Protein AF-A0A2D6T193-F1 (afdb_monomer)

Mean predicted aligned error: 8.71 Å

Solvent-accessible surface area (backbone atoms only — not comparable to full-atom values): 7690 Å² total; per-residue (Å²): 136,58,76,63,57,61,51,51,53,52,52,52,54,58,57,63,66,48,76,63,99,67,92,72,67,78,58,50,62,70,43,56,50,97,87,68,45,78,48,48,51,24,43,33,37,38,40,80,70,36,36,34,37,38,74,58,63,48,86,79,48,39,68,59,44,68,71,35,61,44,61,45,63,43,40,72,48,80,25,43,68,69,57,41,52,58,34,42,49,47,38,38,48,49,25,55,67,30,93,93,49,50,27,41,50,29,24,31,78,43,84,63,37,92,42,72,66,51,40,56,55,50,48,54,56,50,57,73,50,28,44,72,52,72,85,124

Foldseek 3Di:
DDPVVVVVVVVVLLVVQQPDPDDDGHAAAPDADPVRHRDAQFAWEAELFWIATAGPDDPPCVVVQVVQVLSCVSHVDIGGLVRNLVSLVSVLVCQCVPPVHHHFHEYAYHYPYPDPVSVVVRVVSNVVRHPYPDPD

Nearest PDB structures (foldseek):
  6cjf-assembly2_B  TM=5.908E-01  e=4.570E+00  Homo sapiens
  8dhf-assembly1_A  TM=5.015E-01  e=6.773E+00  Homo sapiens

Structure (mmCIF, N/CA/C/O backbone):
data_AF-A0A2D6T193-F1
#
_entry.id   AF-A0A2D6T193-F1
#
loop_
_atom_site.group_PDB
_atom_site.id
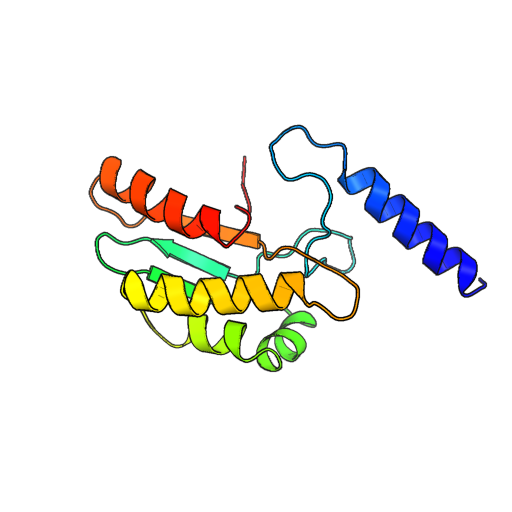_atom_site.type_symbol
_atom_site.label_atom_id
_atom_site.label_alt_id
_atom_site.label_comp_id
_atom_site.label_asym_id
_atom_site.label_entity_id
_atom_site.label_seq_id
_atom_site.pdbx_PDB_ins_code
_atom_site.Cartn_x
_atom_site.Cartn_y
_atom_site.Cartn_z
_atom_site.occupancy
_atom_site.B_iso_or_equiv
_atom_site.auth_seq_id
_atom_site.auth_comp_id
_atom_site.auth_asym_id
_atom_site.auth_atom_id
_atom_site.pdbx_PDB_model_num
ATOM 1 N N . MET A 1 1 ? 12.719 14.060 -32.537 1.00 52.75 1 MET A N 1
ATOM 2 C CA . MET A 1 1 ? 12.895 14.364 -31.097 1.00 52.75 1 MET A CA 1
ATOM 3 C C . MET A 1 1 ? 14.042 13.543 -30.536 1.00 52.75 1 MET A C 1
ATOM 5 O O . MET A 1 1 ? 13.981 12.319 -30.616 1.00 52.75 1 MET A O 1
ATOM 9 N N . SER A 1 2 ? 15.088 14.196 -30.024 1.00 57.50 2 SER A N 1
ATOM 10 C CA . SER A 1 2 ? 16.260 13.523 -29.447 1.00 57.50 2 SER A CA 1
ATOM 11 C C . SER A 1 2 ? 15.921 12.890 -28.088 1.00 57.50 2 SER A C 1
ATOM 13 O O . SER A 1 2 ? 14.960 13.290 -27.426 1.00 57.50 2 SER A O 1
ATOM 15 N N . ARG A 1 3 ? 16.705 11.893 -27.649 1.00 59.31 3 ARG A N 1
ATOM 16 C CA . ARG A 1 3 ? 16.566 11.282 -26.310 1.00 59.31 3 ARG A CA 1
ATOM 17 C C . ARG A 1 3 ? 16.667 12.318 -25.179 1.00 59.31 3 ARG A C 1
ATOM 19 O O . ARG A 1 3 ? 15.993 12.153 -24.170 1.00 59.31 3 ARG A O 1
ATOM 26 N N . GLN A 1 4 ? 17.432 13.393 -25.385 1.00 65.19 4 GLN A N 1
ATOM 27 C CA . GLN A 1 4 ? 17.573 14.502 -24.437 1.00 65.19 4 GLN A CA 1
ATOM 28 C C . GLN A 1 4 ? 16.261 15.255 -24.202 1.00 65.19 4 GLN A C 1
ATOM 30 O O . GLN A 1 4 ? 15.947 15.550 -23.055 1.00 65.19 4 GLN A O 1
ATOM 35 N N . ASN A 1 5 ? 15.446 15.489 -25.236 1.00 62.06 5 ASN A N 1
ATOM 36 C CA . ASN A 1 5 ? 14.184 16.219 -25.060 1.00 62.06 5 ASN A CA 1
ATOM 37 C C . ASN A 1 5 ? 13.188 15.444 -24.187 1.00 62.06 5 ASN A C 1
ATOM 39 O O . ASN A 1 5 ? 12.576 16.026 -23.302 1.00 62.06 5 ASN A O 1
ATOM 43 N N . ARG A 1 6 ? 13.103 14.115 -24.342 1.00 60.38 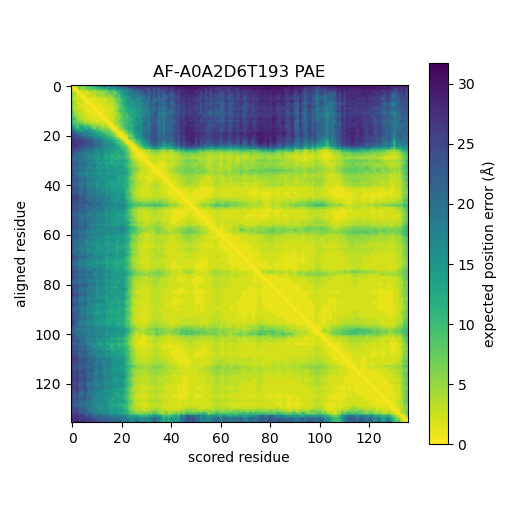6 ARG A N 1
ATOM 44 C CA . ARG A 1 6 ? 12.247 13.282 -23.472 1.00 60.38 6 ARG A CA 1
ATOM 45 C C . ARG A 1 6 ? 12.748 13.223 -22.031 1.00 60.38 6 ARG A C 1
ATOM 47 O O . ARG A 1 6 ? 11.965 12.993 -21.117 1.00 60.38 6 ARG A O 1
ATOM 54 N N . GLN A 1 7 ? 14.057 13.353 -21.833 1.00 66.00 7 GLN A N 1
ATOM 55 C CA . GLN A 1 7 ? 14.663 13.347 -20.507 1.00 66.00 7 GLN A CA 1
ATOM 56 C C . GLN A 1 7 ? 14.390 14.673 -19.786 1.00 66.00 7 GLN A C 1
ATOM 58 O O . GLN A 1 7 ? 13.976 14.649 -18.632 1.00 66.00 7 GLN A O 1
ATOM 63 N N . LEU A 1 8 ? 14.490 15.794 -20.505 1.00 66.00 8 LEU A N 1
ATOM 64 C CA . LEU A 1 8 ? 14.138 17.130 -20.019 1.00 66.00 8 LEU A CA 1
ATOM 65 C C . LEU A 1 8 ? 12.640 17.270 -19.716 1.00 66.00 8 LEU A C 1
ATOM 67 O O . LEU A 1 8 ? 12.272 17.816 -18.683 1.00 66.00 8 LEU A O 1
ATOM 71 N N . GLU A 1 9 ? 11.763 16.723 -20.557 1.00 63.09 9 GLU A N 1
ATOM 72 C CA . GLU A 1 9 ? 10.313 16.739 -20.310 1.00 63.09 9 GLU A CA 1
ATOM 73 C C . GLU A 1 9 ? 9.932 15.959 -19.041 1.00 63.09 9 GLU A C 1
ATOM 75 O O . GLU A 1 9 ? 9.087 16.406 -18.265 1.00 63.09 9 GLU A O 1
ATOM 80 N N . ARG A 1 10 ? 10.603 14.830 -18.774 1.00 58.09 10 ARG A N 1
ATOM 81 C CA . ARG A 1 10 ? 10.441 14.072 -17.520 1.00 58.09 10 ARG A CA 1
ATOM 82 C C . ARG A 1 10 ? 10.954 14.842 -16.308 1.00 58.09 10 ARG A C 1
ATOM 84 O O . ARG A 1 10 ? 10.371 14.750 -15.232 1.00 58.09 10 ARG A O 1
ATOM 91 N N . GLU A 1 11 ? 12.036 15.588 -16.476 1.00 58.47 11 GLU A N 1
ATOM 92 C CA . GLU A 1 11 ? 12.633 16.403 -15.420 1.00 58.47 11 GLU A CA 1
ATOM 93 C C . GLU A 1 11 ? 11.734 17.598 -15.062 1.00 58.47 11 GLU A C 1
ATOM 95 O O . GLU A 1 11 ? 11.489 17.855 -13.885 1.00 58.47 11 GLU A O 1
ATOM 100 N N . ILE A 1 12 ? 11.119 18.237 -16.061 1.00 61.28 12 ILE A N 1
ATOM 101 C CA . ILE A 1 12 ? 10.127 19.309 -15.882 1.00 61.28 12 ILE A CA 1
ATOM 102 C C . ILE A 1 12 ? 8.837 18.779 -15.234 1.00 61.28 12 ILE A C 1
ATOM 104 O O . ILE A 1 12 ? 8.312 19.400 -14.308 1.00 61.28 12 ILE A O 1
ATOM 108 N N . ALA A 1 13 ? 8.343 17.608 -15.650 1.00 54.94 13 ALA A N 1
ATOM 109 C CA . ALA A 1 13 ? 7.175 16.975 -15.028 1.00 54.94 13 ALA A CA 1
ATOM 110 C C . ALA A 1 13 ? 7.426 16.625 -13.548 1.00 54.94 13 ALA A C 1
ATOM 112 O O . ALA A 1 13 ? 6.575 16.859 -12.688 1.00 54.94 13 ALA A O 1
ATOM 113 N N . ARG A 1 14 ? 8.636 16.146 -13.232 1.00 54.25 14 ARG A N 1
ATOM 114 C CA . ARG A 1 14 ? 9.078 15.872 -11.859 1.00 54.25 14 ARG A CA 1
ATOM 115 C C . ARG A 1 14 ? 9.135 17.138 -11.004 1.00 54.25 14 ARG A C 1
ATOM 117 O O . ARG A 1 14 ? 8.791 17.082 -9.825 1.00 54.25 14 ARG A O 1
ATOM 124 N N . LEU A 1 15 ? 9.539 18.268 -11.585 1.00 52.62 15 LEU A N 1
ATOM 125 C CA . LEU A 1 15 ? 9.582 19.557 -10.895 1.00 52.62 15 LEU A CA 1
ATOM 126 C C . LEU A 1 15 ? 8.170 20.102 -10.618 1.00 52.62 15 LEU A C 1
ATOM 128 O O . LEU A 1 15 ? 7.909 20.530 -9.498 1.00 52.62 15 LEU A O 1
ATOM 132 N N . HIS A 1 16 ? 7.212 19.986 -11.542 1.00 50.47 16 HIS A N 1
ATOM 133 C CA . HIS A 1 16 ? 5.831 20.439 -11.297 1.00 50.47 16 HIS A CA 1
ATOM 134 C C . HIS A 1 16 ? 5.067 19.622 -10.234 1.00 50.47 16 HIS A C 1
ATOM 136 O O . HIS A 1 16 ? 4.197 20.162 -9.551 1.00 50.47 16 HIS A O 1
ATOM 142 N N . LEU A 1 17 ? 5.429 18.356 -9.999 1.00 49.28 17 LEU A N 1
ATOM 143 C CA . LEU A 1 17 ? 4.877 17.541 -8.902 1.00 49.28 17 LEU A CA 1
ATOM 144 C C . LEU A 1 17 ? 5.306 18.018 -7.499 1.00 49.28 17 LEU A C 1
ATOM 146 O O . LEU A 1 17 ? 4.722 17.602 -6.495 1.00 49.28 17 LEU A O 1
ATOM 150 N N . THR A 1 18 ? 6.309 18.897 -7.400 1.00 47.38 18 THR A N 1
ATOM 151 C CA . THR A 1 18 ? 6.823 19.380 -6.109 1.00 47.38 18 THR A CA 1
ATOM 152 C C . THR A 1 18 ? 6.056 20.564 -5.523 1.00 47.38 18 THR A C 1
ATOM 154 O O . THR A 1 18 ? 6.352 20.942 -4.387 1.00 47.38 18 THR A O 1
ATOM 157 N N . ASP A 1 19 ? 5.027 21.096 -6.201 1.00 39.53 19 ASP A N 1
ATOM 158 C CA . ASP A 1 19 ? 4.389 22.356 -5.788 1.00 39.53 19 ASP A CA 1
ATOM 159 C C . ASP A 1 19 ? 3.074 22.261 -4.972 1.00 39.53 19 ASP A C 1
ATOM 161 O O . ASP A 1 19 ? 2.447 23.277 -4.675 1.00 39.53 19 ASP A O 1
ATOM 165 N N . SER A 1 20 ? 2.674 21.073 -4.483 1.00 41.09 20 SER A N 1
ATOM 166 C CA . SER A 1 20 ? 1.398 20.891 -3.741 1.00 41.09 20 SER A CA 1
ATOM 167 C C . SER A 1 20 ? 1.526 20.737 -2.197 1.00 41.09 20 SER A C 1
ATOM 169 O O . SER A 1 20 ? 2.325 19.933 -1.713 1.00 41.09 20 SER A O 1
ATOM 171 N N . PRO A 1 21 ? 0.806 21.532 -1.366 1.00 40.41 21 PRO A N 1
ATOM 172 C CA . PRO A 1 21 ? 1.191 21.973 -0.003 1.00 40.41 21 PRO A CA 1
ATOM 173 C C . PRO A 1 21 ? 0.954 21.012 1.171 1.00 40.41 21 PRO A C 1
ATOM 175 O O . PRO A 1 21 ? 0.790 21.464 2.301 1.00 40.41 21 PRO A O 1
ATOM 178 N N . THR A 1 22 ? 1.001 19.695 0.981 1.00 39.34 22 THR A N 1
ATOM 179 C CA . THR A 1 22 ? 0.890 18.765 2.119 1.00 39.34 22 THR A CA 1
ATOM 180 C C . THR A 1 22 ? 1.935 17.657 2.075 1.00 39.34 22 THR A C 1
ATOM 182 O O . THR A 1 22 ? 1.754 16.651 1.402 1.00 39.34 22 THR A O 1
ATOM 185 N N . GLY A 1 23 ? 3.018 17.880 2.833 1.00 39.00 23 GLY A N 1
ATOM 186 C CA . GLY A 1 23 ? 3.810 16.875 3.556 1.00 39.00 23 GLY A CA 1
ATOM 187 C C . GLY A 1 23 ? 4.164 15.592 2.806 1.00 39.00 23 GLY A C 1
ATOM 188 O O . GLY A 1 23 ? 3.609 14.543 3.116 1.00 39.00 23 GLY A O 1
ATOM 189 N N . GLY A 1 24 ? 5.112 15.692 1.869 1.00 42.03 24 GLY A N 1
ATOM 190 C CA . GLY A 1 24 ? 5.660 14.555 1.112 1.00 42.03 24 GLY A CA 1
ATOM 191 C C . GLY A 1 24 ? 6.275 14.878 -0.254 1.00 42.03 24 GLY A C 1
ATOM 192 O O . GLY A 1 24 ? 6.512 13.981 -1.058 1.00 42.03 24 GLY A O 1
ATOM 193 N N . ARG A 1 25 ? 6.506 16.165 -0.533 1.00 47.09 25 ARG A N 1
ATOM 194 C CA . ARG A 1 25 ? 7.042 16.695 -1.793 1.00 47.09 25 ARG A CA 1
ATOM 195 C C . ARG A 1 25 ? 8.458 16.151 -2.054 1.00 47.09 25 ARG A C 1
ATOM 197 O O . ARG A 1 25 ? 9.341 16.352 -1.226 1.00 47.09 25 ARG A O 1
ATOM 204 N N . GLY A 1 26 ? 8.681 15.495 -3.197 1.00 55.62 26 GLY A N 1
ATOM 205 C CA . GLY A 1 26 ? 10.030 15.239 -3.734 1.00 55.62 26 GLY A CA 1
ATOM 206 C C . GLY A 1 26 ? 10.240 13.893 -4.434 1.00 55.62 26 GLY A C 1
ATOM 207 O O . GLY A 1 26 ? 11.094 13.793 -5.317 1.00 55.62 26 GLY A O 1
ATOM 208 N N . LEU A 1 27 ? 9.468 12.861 -4.079 1.00 67.31 27 LEU A N 1
ATOM 209 C CA . LEU A 1 27 ? 9.545 11.553 -4.739 1.00 67.31 27 LEU A CA 1
ATOM 210 C C . LEU A 1 27 ? 8.390 11.380 -5.722 1.00 67.31 27 LEU A C 1
ATOM 212 O O . LEU A 1 27 ? 7.248 11.703 -5.404 1.00 67.31 27 LEU A O 1
ATOM 216 N N . ALA A 1 28 ? 8.700 10.853 -6.905 1.00 82.06 28 ALA A N 1
ATOM 217 C CA . ALA A 1 28 ? 7.691 10.546 -7.907 1.00 82.06 28 ALA A CA 1
ATOM 218 C C . ALA A 1 28 ? 6.796 9.384 -7.429 1.00 82.06 28 ALA A C 1
ATOM 220 O O . ALA A 1 28 ? 7.260 8.513 -6.679 1.00 82.06 28 ALA A O 1
ATOM 221 N N . PRO A 1 29 ? 5.526 9.319 -7.851 1.00 86.81 29 PRO A N 1
ATOM 222 C CA . PRO A 1 29 ? 4.748 8.091 -7.729 1.00 86.81 29 PRO A CA 1
ATOM 223 C C . PRO A 1 29 ? 5.463 6.936 -8.438 1.00 86.81 29 PRO A C 1
ATOM 225 O O . PRO A 1 29 ? 6.086 7.105 -9.483 1.00 86.81 29 PRO A O 1
ATOM 228 N N . CYS A 1 30 ? 5.351 5.725 -7.894 1.00 87.38 30 CYS A N 1
ATOM 229 C CA . CYS A 1 30 ? 5.899 4.556 -8.580 1.00 87.38 30 CYS A CA 1
ATOM 230 C C . CYS A 1 30 ? 5.153 4.256 -9.889 1.00 87.38 30 CYS A C 1
ATOM 232 O O . CYS A 1 30 ? 5.755 3.673 -10.799 1.00 87.38 30 CYS A O 1
ATOM 234 N N . TRP A 1 31 ? 3.875 4.658 -9.979 1.00 86.38 31 TRP A N 1
ATOM 235 C CA . TRP A 1 31 ? 2.997 4.485 -11.138 1.00 86.38 31 TRP A CA 1
ATOM 236 C C . TRP A 1 31 ? 2.201 5.755 -11.455 1.00 86.38 31 TRP A C 1
ATOM 238 O O . TRP A 1 31 ? 1.549 6.329 -10.580 1.00 86.38 31 TRP A O 1
ATOM 248 N N . GLU A 1 32 ? 2.189 6.105 -12.735 1.00 84.06 32 GLU A N 1
ATOM 249 C CA . GLU A 1 32 ? 1.337 7.123 -13.351 1.00 84.06 32 GLU A CA 1
ATOM 250 C C . GLU A 1 32 ? 0.740 6.519 -14.618 1.00 84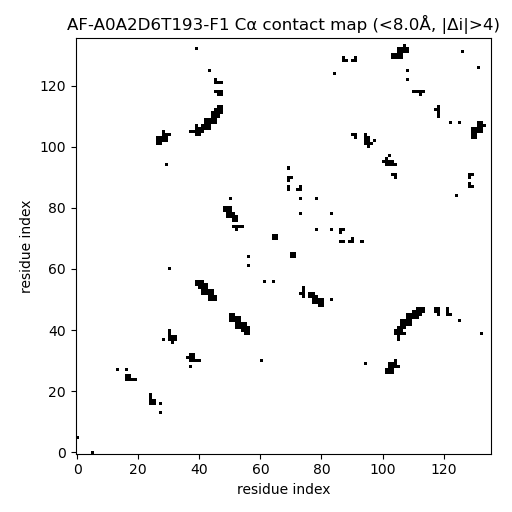.06 32 GLU A C 1
ATOM 252 O O . GLU A 1 32 ? 1.424 5.741 -15.290 1.00 84.06 32 GLU A O 1
ATOM 257 N N . ASP A 1 33 ? -0.514 6.839 -14.929 1.00 77.12 33 ASP A N 1
ATOM 258 C CA . ASP A 1 33 ? -1.141 6.439 -16.188 1.00 77.12 33 ASP A CA 1
ATOM 259 C C . ASP A 1 33 ? -0.619 7.252 -17.386 1.00 77.12 33 ASP A C 1
ATOM 261 O O . ASP A 1 33 ? 0.259 8.108 -17.260 1.00 77.12 33 ASP A O 1
ATOM 265 N N . ALA A 1 34 ? -1.135 6.951 -18.580 1.00 77.69 34 ALA A N 1
ATOM 266 C CA . ALA A 1 34 ? -0.733 7.639 -19.806 1.00 77.69 34 ALA A CA 1
ATOM 267 C C . ALA A 1 34 ? -1.028 9.152 -19.778 1.00 77.69 34 ALA A C 1
ATOM 269 O O . ALA A 1 34 ? -0.365 9.903 -20.490 1.00 77.69 34 ALA A O 1
ATOM 270 N N . ASP A 1 35 ? -1.971 9.585 -18.936 1.00 76.88 35 ASP A N 1
ATOM 271 C CA . ASP A 1 35 ? -2.364 10.981 -18.751 1.00 76.88 35 ASP A CA 1
ATOM 272 C C . ASP A 1 35 ? -1.574 11.660 -17.611 1.00 76.88 35 ASP A C 1
ATOM 274 O O . ASP A 1 35 ? -1.884 12.788 -17.223 1.00 76.88 35 ASP A O 1
ATOM 278 N N . GLY A 1 36 ? -0.569 10.980 -17.042 1.00 73.44 36 GLY A N 1
ATOM 279 C CA . GLY A 1 36 ? 0.243 11.481 -15.930 1.00 73.44 36 GLY A CA 1
ATOM 280 C C . GLY A 1 36 ? -0.486 11.481 -14.584 1.00 73.44 36 GLY A C 1
ATOM 281 O O . GLY A 1 36 ? -0.050 12.142 -13.640 1.00 73.44 36 GLY A O 1
ATOM 282 N N . ARG A 1 37 ? -1.615 10.772 -14.462 1.00 78.44 37 ARG A N 1
ATOM 283 C CA . ARG A 1 37 ? -2.366 10.698 -13.205 1.00 78.44 37 ARG A CA 1
ATOM 284 C C . ARG A 1 37 ? -1.796 9.604 -12.322 1.00 78.44 37 ARG A C 1
ATOM 286 O O . ARG A 1 37 ? -1.526 8.492 -12.769 1.00 78.44 37 ARG A O 1
ATOM 293 N N . ILE A 1 38 ? -1.682 9.907 -11.033 1.00 82.19 38 ILE A N 1
ATOM 294 C CA . ILE A 1 38 ? -1.234 8.950 -10.020 1.00 82.19 38 ILE A CA 1
ATOM 295 C C . ILE A 1 38 ? -2.197 7.759 -9.985 1.00 82.19 38 ILE A C 1
ATOM 297 O O . ILE A 1 38 ? -3.411 7.929 -9.852 1.00 82.19 38 ILE A O 1
ATOM 301 N N . VAL A 1 39 ? -1.647 6.546 -10.035 1.00 83.50 39 VAL A N 1
ATOM 302 C CA . VAL A 1 39 ? -2.434 5.313 -9.943 1.00 83.50 39 VAL A CA 1
ATOM 303 C C . VAL A 1 39 ? -2.285 4.722 -8.539 1.00 83.50 39 VAL A C 1
ATOM 305 O O . VAL A 1 39 ? -1.166 4.394 -8.127 1.00 83.50 39 VAL A O 1
ATOM 308 N N . PRO A 1 40 ? -3.380 4.554 -7.769 1.00 87.81 40 PRO A N 1
ATOM 309 C CA . PRO A 1 40 ? -3.298 3.871 -6.489 1.00 87.81 40 PRO A CA 1
ATOM 310 C C . PRO A 1 40 ? -2.850 2.425 -6.704 1.00 87.81 40 PRO A C 1
ATOM 312 O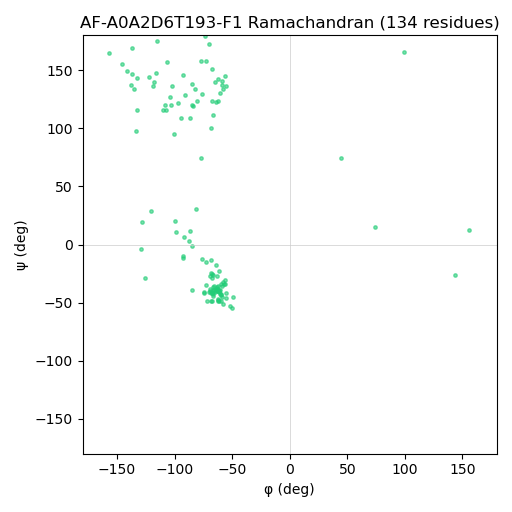 O . PRO A 1 40 ? -3.222 1.754 -7.659 1.00 87.81 40 PRO A O 1
ATOM 315 N N . THR A 1 41 ? -2.032 1.932 -5.789 1.00 90.44 41 THR A N 1
ATOM 316 C CA . THR A 1 41 ? -1.500 0.569 -5.816 1.00 90.44 41 THR A CA 1
ATOM 317 C C . THR A 1 41 ? -2.479 -0.405 -5.178 1.00 90.44 41 THR A C 1
ATOM 319 O O . THR A 1 41 ? -2.679 -1.514 -5.670 1.00 90.44 41 THR A O 1
ATOM 322 N N . PHE A 1 42 ? -3.128 0.030 -4.098 1.00 94.69 42 PHE A N 1
ATOM 323 C CA . PHE A 1 42 ? -4.061 -0.781 -3.328 1.00 94.69 42 PHE A CA 1
ATOM 324 C C . PHE A 1 42 ? -5.264 0.036 -2.861 1.00 94.69 42 PHE A C 1
ATOM 326 O O . PHE A 1 42 ? -5.137 1.210 -2.513 1.00 94.69 42 PHE A O 1
ATOM 333 N N . ASN A 1 43 ? -6.404 -0.637 -2.742 1.00 95.50 43 ASN A N 1
ATOM 334 C CA . ASN A 1 43 ? -7.414 -0.307 -1.747 1.00 95.50 43 ASN A CA 1
ATOM 335 C C . ASN A 1 43 ? -7.045 -1.046 -0.452 1.00 95.50 43 ASN A C 1
ATOM 337 O O . ASN A 1 43 ? -7.149 -2.270 -0.384 1.00 95.50 43 ASN A O 1
ATOM 341 N N . ILE A 1 44 ? -6.601 -0.326 0.574 1.00 96.56 44 ILE A N 1
ATOM 342 C CA . ILE A 1 44 ? -6.282 -0.895 1.884 1.00 96.56 44 ILE A CA 1
ATOM 343 C C . ILE A 1 44 ? -7.503 -0.752 2.785 1.00 96.56 44 ILE A C 1
ATOM 345 O O . ILE A 1 44 ? -7.849 0.340 3.233 1.00 96.56 44 ILE A O 1
ATOM 349 N N . VAL A 1 45 ? -8.151 -1.878 3.063 1.00 97.12 45 VAL A N 1
ATOM 350 C CA . VAL A 1 45 ? -9.262 -1.958 4.009 1.00 97.12 45 VAL A CA 1
ATOM 351 C C . VAL A 1 45 ? -8.696 -2.105 5.417 1.00 97.12 45 VAL A C 1
ATOM 353 O O . VAL A 1 45 ? -8.012 -3.091 5.707 1.00 97.12 45 VAL A O 1
ATOM 356 N N . ILE A 1 46 ? -8.990 -1.141 6.290 1.00 96.94 46 ILE A N 1
ATOM 357 C CA . ILE A 1 46 ? -8.609 -1.173 7.705 1.00 96.94 46 ILE A CA 1
ATOM 358 C C . ILE A 1 46 ? -9.783 -1.681 8.549 1.00 96.94 46 ILE A C 1
ATOM 360 O O . ILE A 1 46 ? -10.877 -1.123 8.525 1.00 96.94 46 ILE A O 1
ATOM 364 N N . GLY A 1 47 ? -9.566 -2.763 9.293 1.00 94.56 47 GLY A N 1
ATOM 365 C CA . GLY A 1 47 ? -10.506 -3.299 10.277 1.00 94.56 47 GLY A CA 1
ATOM 366 C C . GLY A 1 47 ? -9.937 -3.221 11.693 1.00 94.56 47 GLY A C 1
ATOM 367 O O . GLY A 1 47 ? -8.778 -2.870 11.900 1.00 94.56 47 GLY A O 1
ATOM 368 N N . ASN A 1 48 ? -10.736 -3.582 12.701 1.00 90.00 48 ASN A N 1
ATOM 369 C CA . ASN A 1 48 ? -10.308 -3.480 14.105 1.00 90.00 48 ASN A CA 1
ATOM 370 C C . ASN A 1 48 ? -9.048 -4.309 14.427 1.00 90.00 48 ASN A C 1
ATOM 372 O O . ASN A 1 48 ? -8.244 -3.897 15.260 1.00 90.00 48 ASN A O 1
ATOM 376 N N . LYS A 1 49 ? -8.881 -5.473 13.783 1.00 88.94 49 LYS A N 1
ATOM 377 C CA . LYS A 1 49 ? -7.786 -6.426 14.055 1.00 88.94 49 LYS A CA 1
ATOM 378 C C . LYS A 1 49 ? -7.012 -6.872 12.810 1.00 88.94 49 LYS A C 1
ATOM 380 O O . LYS A 1 49 ? -6.051 -7.626 12.938 1.00 88.94 49 LYS A O 1
ATOM 385 N N . ALA A 1 50 ? -7.434 -6.443 11.625 1.00 94.25 50 ALA A N 1
ATOM 386 C CA . ALA A 1 50 ? -6.880 -6.924 10.370 1.00 94.25 50 ALA A CA 1
ATOM 387 C C . ALA A 1 50 ? -6.853 -5.833 9.299 1.00 94.25 50 ALA A C 1
ATOM 389 O O . ALA A 1 50 ? -7.656 -4.900 9.317 1.00 94.25 50 ALA A O 1
ATOM 390 N N . PHE A 1 51 ? -5.944 -6.014 8.352 1.00 97.69 51 PHE A N 1
ATOM 391 C CA . PHE A 1 51 ? -5.785 -5.240 7.134 1.00 97.69 51 PHE A CA 1
ATOM 392 C C . PHE A 1 51 ? -6.047 -6.142 5.941 1.00 97.69 51 PHE A C 1
ATOM 394 O O . PHE A 1 51 ? -5.700 -7.323 5.960 1.00 97.69 51 PHE A O 1
ATOM 401 N N . ARG A 1 52 ? -6.598 -5.580 4.873 1.00 97.81 52 ARG A N 1
ATOM 402 C CA . ARG A 1 52 ? -6.649 -6.255 3.579 1.00 97.81 52 ARG A CA 1
ATOM 403 C C . ARG A 1 52 ? -6.196 -5.285 2.505 1.00 97.81 52 ARG A C 1
ATOM 405 O O . ARG A 1 52 ? -6.864 -4.279 2.286 1.00 97.81 52 ARG A O 1
ATOM 412 N N . ALA A 1 53 ? -5.079 -5.584 1.852 1.00 97.25 53 ALA A N 1
ATOM 413 C CA . ALA A 1 53 ? -4.678 -4.878 0.646 1.00 97.25 53 ALA A CA 1
ATOM 414 C C . ALA A 1 53 ? -5.380 -5.535 -0.544 1.00 97.25 53 ALA A C 1
ATOM 416 O O . ALA A 1 53 ? -5.229 -6.728 -0.784 1.00 97.25 53 ALA A O 1
ATOM 417 N N . VAL A 1 54 ? -6.192 -4.767 -1.260 1.00 96.56 54 VAL A N 1
ATOM 418 C CA . VAL A 1 54 ? -6.860 -5.214 -2.480 1.00 96.56 54 VAL A CA 1
ATOM 419 C C . VAL A 1 54 ? -6.169 -4.528 -3.655 1.00 96.56 54 VAL A C 1
ATOM 421 O O . VAL A 1 54 ? -6.206 -3.295 -3.720 1.00 96.56 54 VAL A O 1
ATOM 424 N N . PRO A 1 55 ? -5.519 -5.277 -4.561 1.00 94.56 55 PRO A N 1
ATOM 425 C CA . PRO A 1 55 ? -4.932 -4.721 -5.771 1.00 94.56 55 PRO A CA 1
ATOM 426 C C . PRO A 1 55 ? -5.971 -3.954 -6.582 1.00 94.56 55 PRO A C 1
ATOM 428 O O . PRO A 1 55 ? -7.091 -4.424 -6.770 1.00 94.56 55 PRO A O 1
ATOM 431 N N . VAL A 1 56 ? -5.591 -2.786 -7.088 1.00 92.50 56 VAL A N 1
ATOM 432 C CA . VAL A 1 56 ? -6.400 -2.015 -8.052 1.00 92.50 56 VAL A CA 1
ATOM 433 C C . VAL A 1 56 ? -5.638 -1.802 -9.360 1.00 92.50 56 VAL A C 1
ATOM 435 O O . VAL A 1 56 ? -5.824 -0.809 -10.060 1.00 92.50 56 VAL A O 1
ATOM 438 N N . TRP A 1 57 ? -4.746 -2.742 -9.671 1.00 89.94 57 TRP A N 1
ATOM 439 C CA . TRP A 1 57 ? -3.858 -2.687 -10.823 1.00 89.94 57 TRP A CA 1
ATOM 440 C C . TRP A 1 57 ? -4.677 -2.811 -12.103 1.00 89.94 57 TRP A C 1
ATOM 442 O O . TRP A 1 57 ? -5.436 -3.761 -12.282 1.00 89.94 57 TRP A O 1
ATOM 452 N N . ARG A 1 58 ? -4.536 -1.819 -12.977 1.00 85.25 58 ARG A N 1
ATOM 453 C CA . ARG A 1 58 ? -5.096 -1.828 -14.328 1.00 85.25 58 ARG A CA 1
ATOM 454 C C . ARG A 1 58 ? -3.965 -2.051 -15.314 1.00 85.25 58 ARG A C 1
ATOM 456 O O . ARG A 1 58 ? -2.815 -1.751 -15.000 1.00 85.25 58 ARG A O 1
ATOM 463 N N . GLU A 1 59 ? -4.273 -2.542 -16.506 1.00 83.06 59 GLU A N 1
ATOM 464 C CA . GLU A 1 59 ? -3.270 -2.590 -17.570 1.00 83.06 59 GLU A CA 1
ATOM 465 C C . GLU A 1 59 ? -2.741 -1.176 -17.882 1.00 83.06 59 GLU A C 1
ATOM 467 O O . GLU A 1 59 ? -3.526 -0.223 -17.856 1.00 83.06 59 GLU A O 1
ATOM 472 N N . PRO A 1 60 ? -1.427 -1.010 -18.141 1.00 80.62 60 PRO A N 1
ATOM 473 C CA . PRO A 1 60 ? -0.377 -2.041 -18.225 1.00 80.62 60 PRO A CA 1
ATOM 474 C C . PRO A 1 60 ? 0.301 -2.401 -16.880 1.00 80.62 60 PRO A C 1
ATOM 476 O O . PRO A 1 60 ? 1.262 -3.174 -16.838 1.00 80.62 60 PRO A O 1
ATOM 479 N N . PHE A 1 61 ? -0.142 -1.820 -15.761 1.00 86.12 61 PHE A N 1
ATOM 480 C CA . PHE A 1 61 ? 0.509 -1.958 -14.452 1.00 86.12 61 PHE A CA 1
ATOM 481 C C . PHE A 1 61 ? 0.382 -3.353 -13.853 1.00 86.12 61 PHE A C 1
ATOM 483 O O . PHE A 1 61 ? 1.270 -3.753 -13.106 1.00 86.12 61 PHE A O 1
ATOM 490 N N . THR A 1 62 ? -0.663 -4.110 -14.195 1.00 89.94 62 THR A N 1
ATOM 491 C CA . THR A 1 62 ? -0.889 -5.474 -13.692 1.00 89.94 62 THR A CA 1
ATOM 492 C C . THR A 1 62 ? 0.337 -6.362 -13.881 1.00 89.94 62 THR A C 1
ATOM 494 O O . THR A 1 62 ? 0.847 -6.925 -12.914 1.00 89.94 62 THR A O 1
ATOM 497 N N . LYS A 1 63 ? 0.875 -6.437 -15.106 1.00 90.38 63 LYS A N 1
ATOM 498 C CA . LYS A 1 63 ? 2.048 -7.271 -15.410 1.00 90.38 63 LYS A CA 1
ATOM 499 C C . LYS A 1 63 ? 3.281 -6.841 -14.611 1.00 90.38 63 LYS A C 1
ATOM 501 O O . LYS A 1 63 ? 4.010 -7.685 -14.097 1.00 90.38 63 LYS A O 1
ATOM 506 N N . ARG A 1 64 ? 3.500 -5.528 -14.477 1.00 89.56 64 ARG A N 1
ATOM 507 C CA . ARG A 1 64 ? 4.610 -4.970 -13.689 1.00 89.56 64 ARG A CA 1
ATOM 508 C C . ARG A 1 64 ? 4.435 -5.251 -12.197 1.00 89.56 64 ARG A C 1
ATOM 510 O O . ARG A 1 64 ? 5.404 -5.594 -11.535 1.00 89.56 64 ARG A O 1
ATOM 517 N N . ALA A 1 65 ? 3.219 -5.133 -11.673 1.00 91.62 65 ALA A N 1
ATOM 518 C CA . ALA A 1 65 ? 2.911 -5.367 -10.270 1.00 91.62 65 ALA A CA 1
ATOM 519 C C . ALA A 1 65 ? 3.079 -6.839 -9.876 1.00 91.62 65 ALA A C 1
ATOM 521 O O . ALA A 1 65 ? 3.678 -7.127 -8.844 1.00 91.62 65 ALA A O 1
ATOM 522 N N . LEU A 1 66 ? 2.632 -7.762 -10.734 1.00 94.25 66 LEU A N 1
ATOM 523 C CA . LEU A 1 66 ? 2.802 -9.203 -10.534 1.00 94.25 66 LEU A CA 1
ATOM 524 C C . LEU A 1 66 ? 4.276 -9.634 -10.519 1.00 94.25 66 LEU A C 1
ATOM 526 O O . LEU A 1 66 ? 4.618 -10.613 -9.864 1.00 94.25 66 LEU A O 1
ATOM 530 N N . ALA A 1 67 ? 5.158 -8.892 -11.193 1.00 93.31 67 ALA A N 1
ATOM 531 C CA . ALA A 1 67 ? 6.599 -9.137 -11.153 1.00 93.31 67 ALA A CA 1
ATOM 532 C 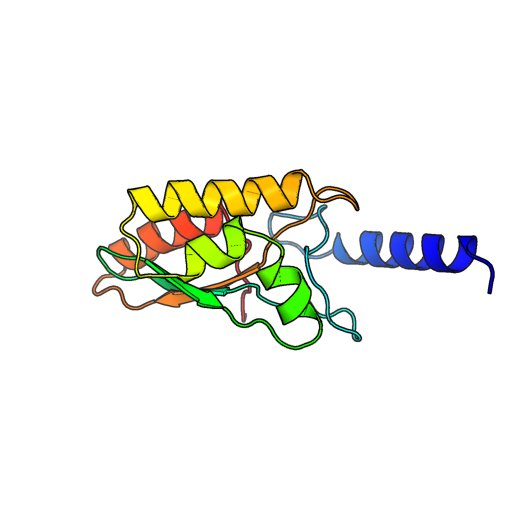C . ALA A 1 67 ? 7.268 -8.658 -9.847 1.00 93.31 67 ALA A C 1
ATOM 534 O O . ALA A 1 67 ? 8.415 -9.011 -9.576 1.00 93.31 67 ALA A O 1
ATOM 535 N N . ILE A 1 68 ? 6.576 -7.863 -9.024 1.00 93.88 68 ILE A N 1
ATOM 536 C CA . ILE A 1 68 ? 7.106 -7.316 -7.772 1.00 93.88 68 ILE A CA 1
ATOM 537 C C . ILE A 1 68 ? 6.563 -8.151 -6.608 1.00 93.88 68 ILE A C 1
ATOM 539 O O . ILE A 1 68 ? 5.480 -7.887 -6.086 1.00 93.88 68 ILE A O 1
ATOM 543 N N . ALA A 1 69 ? 7.341 -9.141 -6.159 1.00 96.00 69 ALA A N 1
ATOM 544 C CA . ALA A 1 69 ? 6.911 -10.094 -5.129 1.00 96.00 69 ALA A CA 1
ATOM 545 C C . ALA A 1 69 ? 6.285 -9.444 -3.870 1.00 96.00 69 ALA A C 1
ATOM 547 O O . ALA A 1 69 ? 5.203 -9.875 -3.472 1.00 96.00 69 ALA A O 1
ATOM 548 N N . PRO A 1 70 ? 6.846 -8.366 -3.274 1.00 95.06 70 PRO A N 1
ATOM 549 C CA . PRO A 1 70 ? 6.213 -7.705 -2.128 1.00 95.06 70 PRO A CA 1
ATOM 550 C C . PRO A 1 70 ? 4.789 -7.184 -2.382 1.00 95.06 70 PRO A C 1
ATOM 552 O O . PRO A 1 70 ? 3.983 -7.164 -1.452 1.00 95.06 70 PRO A O 1
ATOM 555 N N . LEU A 1 71 ? 4.470 -6.755 -3.612 1.00 95.38 71 LEU A N 1
ATOM 556 C CA . LEU A 1 71 ? 3.135 -6.261 -3.964 1.00 95.38 71 LEU A CA 1
ATOM 557 C C . LEU A 1 71 ? 2.112 -7.396 -4.058 1.00 95.38 71 LEU A C 1
ATOM 559 O O . LEU A 1 71 ? 0.956 -7.209 -3.687 1.00 95.38 71 LEU A O 1
ATOM 563 N N . VAL A 1 72 ? 2.540 -8.567 -4.527 1.00 96.81 72 VAL A N 1
ATOM 564 C CA . VAL A 1 72 ? 1.698 -9.768 -4.593 1.00 96.81 72 VAL A CA 1
ATOM 565 C C . VAL A 1 72 ? 1.459 -10.321 -3.191 1.00 96.81 72 VAL A C 1
ATOM 567 O O . VAL A 1 72 ? 0.319 -10.539 -2.793 1.00 96.81 72 VAL A O 1
ATOM 570 N N . GLU A 1 73 ? 2.521 -10.467 -2.400 1.00 96.81 73 GLU A N 1
ATOM 571 C CA . GLU A 1 73 ? 2.440 -11.053 -1.061 1.00 96.81 73 GLU A CA 1
ATOM 572 C C . GLU A 1 73 ? 1.543 -10.258 -0.102 1.00 96.81 73 GLU A C 1
ATOM 574 O O . GLU A 1 73 ? 0.814 -10.850 0.693 1.00 96.81 73 GLU A O 1
ATOM 579 N N . ILE A 1 74 ? 1.584 -8.919 -0.145 1.00 96.94 74 ILE A N 1
ATOM 580 C CA . ILE A 1 74 ? 0.737 -8.097 0.736 1.00 96.94 74 ILE A CA 1
ATOM 581 C C . ILE A 1 74 ? -0.754 -8.207 0.381 1.00 96.94 74 ILE A C 1
ATOM 583 O O . ILE A 1 74 ? -1.606 -7.980 1.241 1.00 96.94 74 ILE A O 1
ATOM 587 N N . ALA A 1 75 ? -1.067 -8.558 -0.867 1.00 95.50 75 ALA A N 1
ATOM 588 C CA . ALA A 1 75 ? -2.422 -8.670 -1.394 1.00 95.50 75 ALA A CA 1
ATOM 589 C C . ALA A 1 75 ? -3.029 -10.077 -1.287 1.00 95.50 75 ALA A C 1
ATOM 591 O O . ALA A 1 75 ? -4.233 -10.236 -1.486 1.00 95.50 75 ALA A O 1
ATOM 592 N N . ASP A 1 76 ? -2.215 -11.081 -0.966 1.00 92.56 76 ASP A N 1
ATOM 593 C CA . ASP A 1 76 ? -2.597 -12.495 -0.996 1.00 92.56 76 ASP A CA 1
ATOM 594 C C . ASP A 1 76 ? -3.728 -12.835 -0.010 1.00 92.56 76 ASP A C 1
ATOM 596 O O . ASP A 1 76 ? -4.615 -13.642 -0.288 1.00 92.56 76 ASP A O 1
ATOM 600 N N . ARG A 1 77 ? -3.738 -12.185 1.161 1.00 93.62 77 ARG A N 1
ATOM 601 C CA . ARG A 1 77 ? -4.647 -12.543 2.258 1.00 93.62 77 ARG A CA 1
ATOM 602 C C . ARG A 1 77 ? -4.906 -11.396 3.234 1.00 93.62 77 ARG A C 1
ATOM 604 O O . ARG A 1 77 ? -4.153 -10.425 3.264 1.00 93.62 77 ARG A O 1
ATOM 611 N N . PRO A 1 78 ? -5.940 -11.506 4.090 1.00 96.50 78 PRO A N 1
ATOM 612 C CA . PRO A 1 78 ? -6.068 -10.649 5.262 1.00 96.50 78 PRO A CA 1
ATOM 613 C C . PRO A 1 78 ? -4.858 -10.796 6.196 1.00 96.50 78 PRO A C 1
ATOM 615 O O . PRO A 1 78 ? -4.396 -11.903 6.468 1.00 96.50 78 PRO A O 1
ATOM 618 N N . LEU A 1 79 ? -4.364 -9.674 6.714 1.00 97.44 79 LEU A N 1
ATOM 619 C CA . LEU A 1 79 ? -3.155 -9.595 7.529 1.00 97.44 79 LEU A CA 1
ATOM 620 C C . LEU A 1 79 ? -3.488 -9.054 8.915 1.00 97.44 79 LEU A C 1
ATOM 622 O O . LEU A 1 79 ? -4.201 -8.062 9.048 1.00 97.44 79 LEU A O 1
ATOM 626 N N . ASN A 1 80 ? -2.923 -9.651 9.961 1.00 96.69 80 ASN A N 1
ATOM 627 C CA . ASN A 1 80 ? -2.870 -8.988 11.264 1.00 96.69 80 ASN A CA 1
ATOM 628 C C . ASN A 1 80 ? -1.886 -7.797 11.218 1.00 96.69 80 ASN A C 1
ATOM 630 O O . ASN A 1 80 ? -1.141 -7.612 10.253 1.00 96.69 80 ASN A O 1
ATOM 634 N N . VAL A 1 81 ? -1.844 -7.001 12.289 1.00 95.25 81 VAL A N 1
ATOM 635 C CA . VAL A 1 81 ? -0.983 -5.806 12.387 1.00 95.25 81 VAL A CA 1
ATOM 636 C C . VAL A 1 81 ? 0.501 -6.120 12.136 1.00 95.25 81 VAL A C 1
ATOM 638 O O . VAL A 1 81 ? 1.187 -5.357 11.457 1.00 95.25 81 VAL A O 1
ATOM 641 N N . ARG A 1 82 ? 1.017 -7.230 12.681 1.00 96.19 82 ARG A N 1
ATOM 642 C CA . ARG A 1 82 ? 2.436 -7.603 12.574 1.00 96.19 82 ARG A CA 1
ATOM 643 C C . ARG A 1 82 ? 2.799 -7.983 11.142 1.00 96.19 82 ARG A C 1
ATOM 645 O O . ARG A 1 82 ? 3.792 -7.483 10.615 1.00 96.19 82 ARG A O 1
ATOM 652 N N . ASP A 1 83 ? 1.997 -8.843 10.521 1.00 97.44 83 ASP A N 1
ATOM 653 C CA . ASP A 1 83 ? 2.222 -9.287 9.146 1.00 97.44 83 ASP A CA 1
ATOM 654 C C . ASP A 1 83 ? 2.052 -8.134 8.155 1.00 97.44 83 ASP A C 1
ATOM 656 O O . ASP A 1 83 ? 2.874 -7.994 7.248 1.00 97.44 83 ASP A O 1
ATOM 660 N N . PHE A 1 84 ? 1.066 -7.255 8.381 1.00 97.44 84 PHE A N 1
ATOM 661 C CA . PHE A 1 84 ? 0.899 -6.038 7.590 1.00 97.44 84 PHE A CA 1
ATOM 662 C C . PHE A 1 84 ? 2.149 -5.163 7.651 1.00 97.44 84 PHE A C 1
ATOM 664 O O . PHE A 1 84 ? 2.693 -4.832 6.607 1.00 97.44 84 PHE A O 1
ATOM 671 N N . ARG A 1 85 ? 2.672 -4.850 8.847 1.00 96.94 85 ARG A N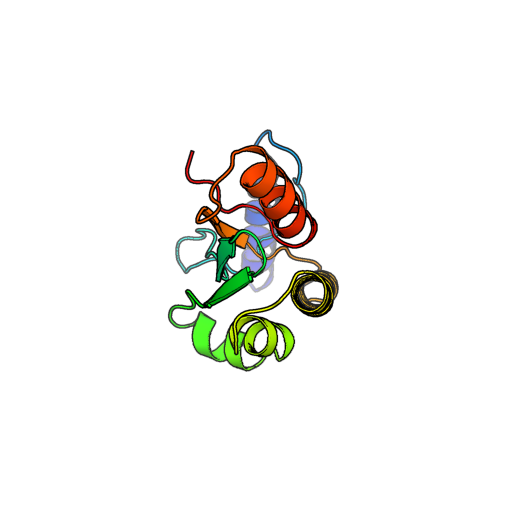 1
ATOM 672 C CA . ARG A 1 85 ? 3.907 -4.054 8.993 1.00 96.94 85 ARG A CA 1
ATOM 673 C C . ARG A 1 85 ? 5.084 -4.662 8.241 1.00 96.94 85 ARG A C 1
ATOM 675 O O . ARG A 1 85 ? 5.794 -3.946 7.542 1.00 96.94 85 ARG A O 1
ATOM 682 N N . ARG A 1 86 ? 5.290 -5.976 8.379 1.00 97.81 86 ARG A N 1
ATOM 683 C CA . ARG A 1 86 ? 6.398 -6.680 7.720 1.00 97.81 86 ARG A CA 1
ATOM 684 C C . ARG A 1 86 ? 6.295 -6.578 6.196 1.00 97.81 86 ARG A C 1
ATOM 686 O O . ARG A 1 86 ? 7.284 -6.253 5.546 1.00 97.81 86 ARG A O 1
ATOM 693 N N . LEU A 1 87 ? 5.119 -6.850 5.631 1.00 98.00 87 LEU A N 1
ATOM 694 C CA . LEU A 1 87 ? 4.920 -6.838 4.179 1.00 98.00 87 LEU A CA 1
ATOM 695 C C . LEU A 1 87 ? 4.865 -5.409 3.616 1.00 98.00 87 LEU A C 1
ATOM 697 O O . LEU A 1 87 ? 5.520 -5.128 2.618 1.00 98.00 87 LEU A O 1
ATOM 701 N N . ALA A 1 88 ? 4.193 -4.479 4.297 1.00 97.00 88 ALA A N 1
ATOM 702 C CA . ALA A 1 88 ? 4.154 -3.062 3.928 1.00 97.00 88 ALA A CA 1
ATOM 703 C C . ALA A 1 88 ? 5.551 -2.429 3.929 1.00 97.00 88 ALA A C 1
ATOM 705 O O . ALA A 1 88 ? 5.895 -1.682 3.016 1.00 97.00 88 ALA A O 1
ATOM 706 N N . TYR A 1 89 ? 6.401 -2.791 4.895 1.00 97.06 89 TYR A N 1
ATOM 707 C CA . TYR A 1 89 ? 7.798 -2.370 4.898 1.00 97.06 89 TYR A CA 1
ATOM 708 C C . TYR A 1 89 ? 8.549 -2.862 3.656 1.00 97.06 89 TYR A C 1
ATOM 710 O O . TYR A 1 89 ? 9.282 -2.086 3.050 1.00 97.06 89 TYR A O 1
ATOM 718 N N . ARG A 1 90 ? 8.342 -4.114 3.226 1.00 97.75 90 ARG A N 1
ATOM 719 C CA . ARG A 1 90 ? 8.961 -4.640 1.995 1.00 97.75 90 ARG A CA 1
ATOM 720 C C . ARG A 1 90 ? 8.483 -3.901 0.746 1.00 97.75 90 ARG A C 1
ATOM 722 O O . ARG A 1 90 ? 9.297 -3.620 -0.128 1.00 97.75 90 ARG A O 1
ATOM 729 N N . VAL A 1 91 ? 7.200 -3.542 0.681 1.00 96.38 91 VAL A N 1
ATOM 730 C CA . VAL A 1 91 ? 6.659 -2.712 -0.408 1.00 96.38 91 VAL A CA 1
ATOM 731 C C . VAL A 1 91 ? 7.308 -1.327 -0.420 1.00 96.38 91 VAL A C 1
ATOM 733 O O . VAL A 1 91 ? 7.796 -0.880 -1.456 1.00 96.38 91 VAL A O 1
ATOM 736 N N . MET A 1 92 ? 7.391 -0.670 0.738 1.00 94.88 92 MET A N 1
ATOM 737 C CA . MET A 1 92 ? 8.059 0.626 0.872 1.00 94.88 92 MET A CA 1
ATOM 738 C C . MET A 1 92 ? 9.543 0.544 0.472 1.00 94.88 92 MET A C 1
ATOM 740 O O . MET A 1 92 ? 10.033 1.414 -0.244 1.00 94.88 92 MET A O 1
ATOM 744 N N . GLN A 1 93 ? 10.261 -0.499 0.899 1.00 94.88 93 GLN A N 1
ATOM 745 C CA . GLN A 1 93 ? 11.668 -0.708 0.538 1.00 94.88 93 GLN A CA 1
ATOM 746 C C . GLN A 1 93 ? 11.858 -0.918 -0.963 1.00 94.88 93 GLN A C 1
ATOM 748 O O . GLN A 1 93 ? 12.802 -0.379 -1.535 1.00 94.88 93 GLN A O 1
ATOM 753 N N . HIS A 1 94 ? 10.945 -1.637 -1.618 1.00 94.81 94 HIS A N 1
ATOM 754 C CA . HIS A 1 94 ? 10.963 -1.742 -3.072 1.00 94.81 94 HIS A CA 1
ATOM 755 C C . HIS A 1 94 ? 10.839 -0.361 -3.738 1.00 94.81 94 HIS A C 1
ATOM 757 O O . HIS A 1 94 ? 11.613 -0.053 -4.636 1.00 94.81 94 HIS A O 1
ATOM 763 N N . GLY A 1 95 ? 9.924 0.496 -3.267 1.00 92.19 95 GLY A N 1
ATOM 764 C CA . GLY A 1 95 ? 9.784 1.865 -3.786 1.00 92.19 95 GLY A CA 1
ATOM 765 C C . GLY A 1 95 ? 11.047 2.711 -3.589 1.00 92.19 95 GLY A C 1
ATOM 766 O O . GLY A 1 95 ? 11.460 3.434 -4.492 1.00 92.19 95 GLY A O 1
ATOM 767 N N . ARG A 1 96 ? 11.724 2.572 -2.441 1.00 90.75 96 ARG A N 1
ATOM 768 C CA . ARG A 1 96 ? 12.994 3.268 -2.164 1.00 90.75 96 ARG A CA 1
ATOM 769 C C . ARG A 1 96 ? 14.142 2.819 -3.068 1.00 90.75 96 ARG A C 1
ATOM 771 O O . ARG A 1 96 ? 14.953 3.652 -3.452 1.00 90.75 96 ARG A O 1
ATOM 778 N N . ASN A 1 97 ? 14.185 1.534 -3.409 1.00 90.88 97 ASN A N 1
ATOM 779 C CA . ASN A 1 97 ? 15.243 0.921 -4.216 1.00 90.88 97 ASN A CA 1
ATOM 780 C C . ASN A 1 97 ? 14.832 0.739 -5.686 1.00 90.88 97 ASN A C 1
ATOM 782 O O . ASN A 1 97 ? 15.376 -0.118 -6.382 1.00 90.88 97 ASN A O 1
ATOM 786 N N . HIS A 1 98 ? 13.831 1.487 -6.150 1.00 87.38 98 HIS A N 1
ATOM 787 C CA . HIS A 1 98 ? 13.287 1.322 -7.489 1.00 87.38 98 HIS A CA 1
ATOM 788 C C . HIS A 1 98 ? 14.349 1.670 -8.562 1.00 87.38 98 HIS A C 1
ATOM 790 O O . HIS A 1 98 ? 15.078 2.649 -8.383 1.00 87.38 98 HIS A O 1
ATOM 796 N N . PRO A 1 99 ? 14.453 0.913 -9.679 1.00 80.94 99 PRO A N 1
ATOM 797 C CA . PRO A 1 99 ? 15.532 1.074 -10.667 1.00 80.94 99 PRO A CA 1
ATOM 798 C C . PRO A 1 99 ? 15.667 2.482 -11.262 1.00 80.94 99 PRO A C 1
ATOM 800 O O . PRO A 1 99 ? 16.773 2.942 -11.521 1.00 80.94 99 PRO A O 1
ATOM 803 N N . ASP A 1 100 ? 14.544 3.178 -11.433 1.00 78.38 100 ASP A N 1
ATOM 804 C CA . ASP A 1 100 ? 14.487 4.545 -11.975 1.00 78.38 100 ASP A CA 1
ATOM 805 C C . ASP A 1 100 ? 14.672 5.642 -10.900 1.00 78.38 100 ASP A C 1
ATOM 807 O O . ASP A 1 100 ? 14.421 6.824 -11.143 1.00 78.38 100 ASP A O 1
ATOM 811 N N . GLY A 1 101 ? 15.097 5.252 -9.696 1.00 80.44 101 GLY A N 1
ATOM 812 C CA . GLY A 1 101 ? 15.202 6.107 -8.517 1.00 80.44 101 GLY A CA 1
ATOM 813 C C . GLY A 1 101 ? 14.014 5.958 -7.566 1.00 80.44 101 GLY A C 1
ATOM 814 O O . GLY A 1 101 ? 12.977 5.398 -7.913 1.00 80.44 101 GLY A O 1
ATOM 815 N N . ALA A 1 102 ? 14.179 6.465 -6.342 1.00 85.56 102 ALA A N 1
ATOM 816 C CA . ALA A 1 102 ? 13.195 6.312 -5.274 1.00 85.56 102 ALA A CA 1
ATOM 817 C C . ALA A 1 102 ? 11.814 6.883 -5.652 1.00 85.56 102 ALA A C 1
ATOM 819 O O . ALA A 1 10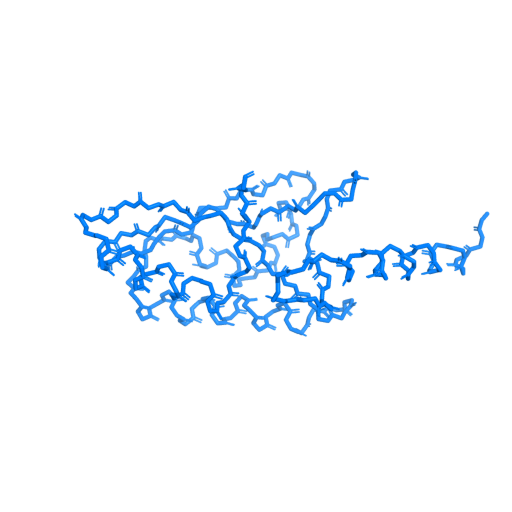2 ? 11.697 8.015 -6.127 1.00 85.56 102 ALA A O 1
ATOM 820 N N . CYS A 1 103 ? 10.771 6.103 -5.375 1.00 87.94 103 CYS A N 1
ATOM 821 C CA . CYS A 1 103 ? 9.377 6.440 -5.640 1.00 87.94 103 CYS A CA 1
ATOM 822 C C . CYS A 1 103 ? 8.462 6.051 -4.469 1.00 87.94 103 CYS A C 1
ATOM 824 O O . CYS A 1 103 ? 8.869 5.343 -3.541 1.00 87.94 103 CYS A O 1
ATOM 826 N N . VAL A 1 104 ? 7.209 6.512 -4.512 1.00 89.31 104 VAL A N 1
ATOM 827 C CA . VAL A 1 104 ? 6.192 6.224 -3.490 1.00 89.31 104 VAL A CA 1
ATOM 828 C C . VAL A 1 104 ? 4.997 5.453 -4.050 1.00 89.31 104 VAL A C 1
ATOM 830 O O . VAL A 1 104 ? 4.503 5.722 -5.146 1.00 89.31 104 VAL A O 1
ATOM 833 N N . TYR A 1 105 ? 4.508 4.489 -3.269 1.00 91.62 105 TYR A N 1
ATOM 834 C CA . TYR A 1 105 ? 3.271 3.769 -3.561 1.00 91.62 105 TYR A CA 1
ATOM 835 C C . TYR A 1 105 ? 2.086 4.464 -2.903 1.00 91.62 105 TYR A C 1
ATOM 837 O O . TYR A 1 105 ? 2.097 4.722 -1.697 1.00 91.62 105 TYR A O 1
ATOM 845 N N . TYR A 1 106 ? 1.052 4.724 -3.696 1.00 90.56 106 TYR A N 1
ATOM 846 C CA . TYR A 1 106 ? -0.186 5.329 -3.223 1.00 90.56 106 TYR A CA 1
ATOM 847 C C . TYR A 1 106 ? -1.204 4.258 -2.840 1.00 90.56 106 TYR A C 1
ATOM 849 O O . TYR A 1 106 ? -1.292 3.213 -3.481 1.00 90.56 106 TYR A O 1
ATOM 857 N N . ALA A 1 107 ? -2.013 4.515 -1.820 1.00 92.25 107 ALA A N 1
ATOM 858 C CA . ALA A 1 107 ? -3.098 3.627 -1.431 1.00 92.25 107 ALA A CA 1
ATOM 859 C C . ALA A 1 107 ? -4.357 4.412 -1.076 1.00 92.25 107 ALA A C 1
ATOM 861 O O . ALA A 1 107 ? -4.304 5.414 -0.363 1.00 92.25 107 ALA A O 1
ATOM 862 N N . ASN A 1 108 ? -5.502 3.919 -1.531 1.00 92.56 108 ASN A N 1
ATOM 863 C CA . ASN A 1 108 ? -6.790 4.368 -1.029 1.00 92.56 108 ASN A CA 1
ATOM 864 C C . ASN A 1 108 ? -7.097 3.626 0.280 1.00 92.56 108 ASN A C 1
ATOM 866 O O . ASN A 1 108 ? -6.917 2.411 0.355 1.00 92.56 108 ASN A O 1
ATOM 870 N N . ILE A 1 109 ? -7.549 4.337 1.311 1.00 93.44 109 ILE A N 1
ATOM 871 C CA . ILE A 1 109 ? -7.785 3.768 2.644 1.00 93.44 109 ILE A CA 1
ATOM 872 C C . ILE A 1 109 ? -9.290 3.679 2.888 1.00 93.44 109 ILE A C 1
ATOM 874 O O . ILE A 1 109 ? -9.979 4.696 2.907 1.00 93.44 109 ILE A O 1
ATOM 878 N N . ILE A 1 110 ? -9.786 2.464 3.119 1.00 95.00 110 ILE A N 1
ATOM 879 C CA . ILE A 1 110 ? -11.207 2.181 3.346 1.00 95.00 110 ILE A CA 1
ATOM 880 C C . ILE A 1 110 ? -11.407 1.782 4.809 1.00 95.00 110 ILE A C 1
ATOM 882 O O . ILE A 1 110 ? -10.914 0.742 5.246 1.00 95.00 110 ILE A O 1
ATOM 886 N N . ASP A 1 111 ? -12.152 2.591 5.562 1.00 94.94 111 ASP A N 1
ATOM 887 C CA . ASP A 1 111 ? -12.442 2.344 6.976 1.00 94.94 111 ASP A CA 1
ATOM 888 C C . ASP A 1 111 ? -13.587 1.336 7.168 1.00 94.94 111 ASP A C 1
ATOM 890 O O . ASP A 1 111 ? -14.697 1.519 6.668 1.00 94.94 111 ASP A O 1
ATOM 894 N N . ARG A 1 112 ? -13.309 0.254 7.902 1.00 96.25 112 ARG A N 1
ATOM 895 C CA . ARG A 1 112 ? -14.279 -0.747 8.381 1.00 96.25 112 ARG A CA 1
ATOM 896 C C . ARG A 1 112 ? -14.143 -0.987 9.888 1.00 96.25 112 ARG A C 1
ATOM 898 O O . ARG A 1 112 ? -14.541 -2.035 10.398 1.00 96.25 112 ARG A O 1
ATOM 905 N N . THR A 1 113 ? -13.522 -0.059 10.607 1.00 95.69 113 THR A N 1
ATOM 906 C CA . THR A 1 113 ? -13.393 -0.126 12.062 1.00 95.69 113 THR A CA 1
ATOM 907 C C . THR A 1 113 ? -14.704 0.265 12.743 1.00 95.69 113 THR A C 1
ATOM 909 O O . THR A 1 113 ? -15.554 0.935 12.163 1.00 95.69 113 THR A O 1
ATOM 912 N N . THR A 1 114 ? -14.890 -0.165 13.991 1.00 95.69 114 THR A N 1
ATOM 913 C CA . THR A 1 114 ? -16.113 0.152 14.755 1.00 95.69 114 THR A CA 1
ATOM 914 C C . THR A 1 114 ? -15.970 1.407 15.610 1.00 95.69 114 THR A C 1
ATOM 916 O O . THR A 1 114 ? -16.950 1.877 16.179 1.00 95.69 114 THR A O 1
ATOM 919 N N . THR A 1 115 ? -14.756 1.953 15.738 1.00 95.50 115 THR A N 1
ATOM 920 C CA . THR A 1 115 ? -14.489 3.128 16.574 1.00 95.50 115 THR A CA 1
ATOM 921 C C . THR A 1 115 ? -13.567 4.112 15.866 1.00 95.50 115 THR A C 1
ATOM 923 O O . THR A 1 115 ? -12.626 3.721 15.175 1.00 95.50 115 THR A O 1
ATOM 926 N N . LYS A 1 116 ? -13.766 5.410 16.123 1.00 94.56 116 LYS A N 1
ATOM 927 C CA . LYS A 1 116 ? -12.902 6.477 15.589 1.00 94.56 116 LYS A CA 1
ATOM 928 C C . LYS A 1 116 ? -11.437 6.312 16.006 1.00 94.56 116 LYS A C 1
ATOM 930 O O . LYS A 1 116 ? -10.536 6.610 15.227 1.00 94.56 116 LYS A O 1
ATOM 935 N N . GLN A 1 117 ? -11.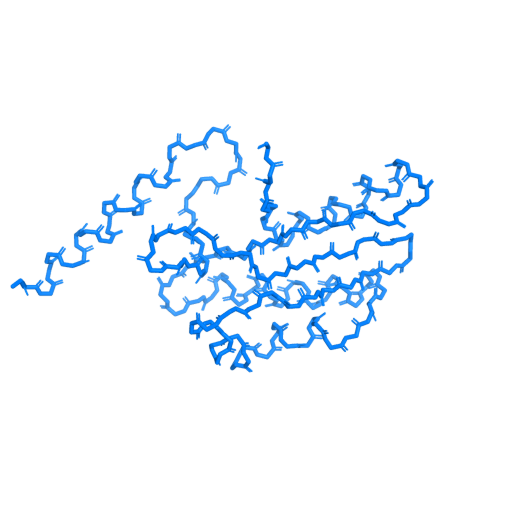193 5.833 17.227 1.00 94.62 117 GLN A N 1
ATOM 936 C CA . GLN A 1 117 ? -9.837 5.611 17.727 1.00 94.62 117 GLN A CA 1
ATOM 937 C C . GLN A 1 117 ? -9.142 4.462 16.985 1.00 94.62 117 GLN A C 1
ATOM 939 O O . GLN A 1 117 ? -7.974 4.603 16.614 1.00 94.62 117 GLN A O 1
ATOM 944 N N . ALA A 1 118 ? -9.857 3.362 16.717 1.00 93.38 118 ALA A N 1
ATOM 945 C CA . ALA A 1 118 ? -9.344 2.277 15.888 1.00 93.38 118 ALA A CA 1
ATOM 946 C C . ALA A 1 118 ? -9.054 2.772 14.464 1.00 93.38 118 ALA A C 1
ATOM 948 O O . ALA A 1 118 ? -7.932 2.587 13.999 1.00 93.38 118 ALA A O 1
ATOM 949 N N . CYS A 1 119 ? -9.989 3.485 13.822 1.00 94.69 119 CYS A N 1
ATOM 950 C CA . CYS A 1 119 ? -9.772 4.103 12.508 1.00 94.69 119 CYS A CA 1
ATOM 951 C C . CYS A 1 119 ? -8.482 4.930 12.483 1.00 94.69 119 CYS A C 1
ATOM 953 O O . CYS A 1 119 ? -7.582 4.666 11.688 1.00 94.69 119 CYS A O 1
ATOM 955 N N . LYS A 1 120 ? -8.343 5.883 13.412 1.00 93.88 120 LYS A N 1
ATOM 956 C CA . LYS A 1 120 ? -7.184 6.781 13.487 1.00 93.88 120 LYS A CA 1
ATOM 957 C C . LYS A 1 120 ? -5.871 6.022 13.681 1.00 93.88 120 LYS A C 1
ATOM 959 O O . LYS A 1 120 ? -4.871 6.363 13.053 1.00 93.88 120 LYS A O 1
ATOM 964 N N . SER A 1 121 ? -5.860 5.009 14.548 1.00 94.06 121 SER A N 1
ATOM 965 C CA . SER A 1 121 ? -4.671 4.195 14.812 1.00 94.06 121 SER A CA 1
ATOM 966 C C . SER A 1 121 ? -4.269 3.355 13.596 1.00 94.06 121 SER A C 1
ATOM 968 O O . SER A 1 121 ? -3.111 3.412 13.180 1.00 94.06 121 SER A O 1
ATOM 970 N N . GLN A 1 122 ? -5.218 2.638 12.983 1.00 94.62 122 GLN A N 1
ATOM 971 C CA . GLN A 1 122 ? -4.932 1.787 11.825 1.00 94.62 122 GLN A CA 1
ATOM 972 C C . GLN A 1 122 ? -4.589 2.618 10.582 1.00 94.62 122 GLN A C 1
ATOM 974 O O . GLN A 1 122 ? -3.661 2.274 9.856 1.00 94.62 122 GLN A O 1
ATOM 979 N N . ARG A 1 123 ? -5.264 3.754 10.367 1.00 94.50 123 ARG A N 1
ATOM 980 C CA . ARG A 1 123 ? -4.964 4.686 9.273 1.00 94.50 123 ARG A CA 1
ATOM 981 C C . ARG A 1 123 ? -3.535 5.217 9.352 1.00 94.50 123 ARG A C 1
ATOM 983 O O . ARG A 1 123 ? -2.807 5.116 8.372 1.00 94.50 123 ARG A O 1
ATOM 990 N N . ARG A 1 124 ? -3.109 5.692 10.529 1.00 93.12 124 ARG A N 1
ATOM 991 C CA . ARG A 1 124 ? -1.721 6.135 10.753 1.00 93.12 124 ARG A CA 1
ATOM 992 C C . ARG A 1 124 ? -0.706 5.039 10.449 1.00 93.12 124 ARG A C 1
ATOM 994 O O . ARG A 1 124 ? 0.389 5.340 9.992 1.00 93.12 124 ARG A O 1
ATOM 1001 N N . LEU A 1 125 ? -1.057 3.775 10.704 1.00 94.12 125 LEU A N 1
ATOM 1002 C CA . LEU A 1 125 ? -0.175 2.667 10.365 1.00 94.12 125 LEU A CA 1
ATOM 1003 C C . LEU A 1 125 ? -0.005 2.519 8.852 1.00 94.12 125 LEU A C 1
ATOM 1005 O O . LEU A 1 125 ? 1.118 2.344 8.396 1.00 94.12 125 LEU A O 1
ATOM 1009 N N . VAL A 1 126 ? -1.094 2.600 8.083 1.00 94.69 126 VAL A N 1
ATOM 1010 C CA . VAL A 1 126 ? -1.040 2.545 6.613 1.00 94.69 126 VAL A CA 1
ATOM 1011 C C . VAL A 1 126 ? -0.241 3.719 6.053 1.00 94.69 126 VAL A C 1
ATOM 1013 O O . VAL A 1 126 ? 0.658 3.511 5.243 1.00 94.69 126 VAL A O 1
ATOM 1016 N N . GLU A 1 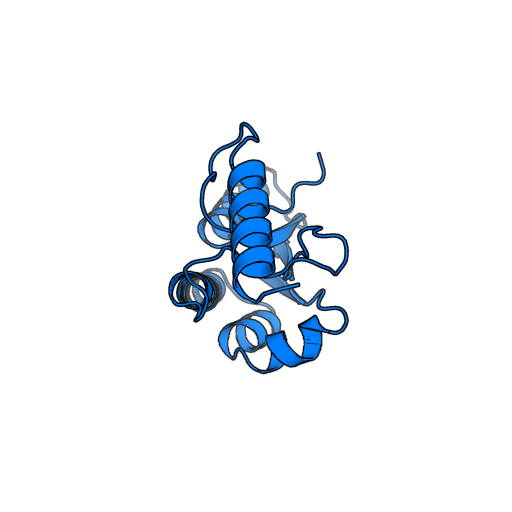127 ? -0.521 4.929 6.538 1.00 92.88 127 GLU A N 1
ATOM 1017 C CA . GLU A 1 127 ? 0.144 6.170 6.114 1.00 92.88 127 GLU A CA 1
ATOM 1018 C C . GLU A 1 127 ? 1.647 6.194 6.449 1.00 92.88 127 GLU A C 1
ATOM 1020 O O . GLU A 1 127 ? 2.402 6.958 5.858 1.00 92.88 127 GLU A O 1
ATOM 1025 N N . GLY A 1 128 ? 2.114 5.325 7.354 1.00 91.81 128 GLY A N 1
ATOM 1026 C CA . GLY A 1 128 ? 3.541 5.133 7.622 1.00 91.81 128 GLY A CA 1
ATOM 1027 C C . GLY A 1 128 ? 4.306 4.381 6.522 1.00 91.81 128 GLY A C 1
ATOM 1028 O O . GLY A 1 128 ? 5.535 4.408 6.526 1.00 91.81 128 GLY A O 1
ATOM 1029 N N . TYR A 1 129 ? 3.610 3.710 5.597 1.00 93.88 129 TYR A N 1
ATOM 1030 C CA . TYR A 1 129 ? 4.221 2.908 4.522 1.00 93.88 129 TYR A CA 1
ATOM 1031 C C . TYR A 1 129 ? 3.738 3.289 3.120 1.00 93.88 129 TYR A C 1
ATOM 1033 O O . TYR A 1 129 ? 4.474 3.107 2.151 1.00 93.88 129 TYR A O 1
ATOM 1041 N N . PHE A 1 130 ? 2.512 3.795 3.012 1.00 91.62 130 PHE A N 1
ATOM 1042 C CA . PHE A 1 130 ? 1.866 4.169 1.760 1.00 91.62 130 PHE A CA 1
ATOM 1043 C C . PHE A 1 130 ? 1.459 5.634 1.802 1.00 91.62 130 PHE A C 1
ATOM 1045 O O . PHE A 1 130 ? 0.995 6.122 2.832 1.00 91.62 130 PHE A O 1
ATOM 1052 N N . TYR A 1 131 ? 1.554 6.317 0.665 1.00 88.00 131 TYR A N 1
ATOM 1053 C CA . TYR A 1 131 ? 0.991 7.653 0.544 1.00 88.00 131 TYR A CA 1
ATOM 1054 C C . TYR A 1 131 ? -0.530 7.566 0.399 1.00 88.00 131 TYR A C 1
ATOM 1056 O O . TYR A 1 131 ? -1.019 6.803 -0.440 1.00 88.00 131 TYR A O 1
ATOM 1064 N N . PRO A 1 132 ? -1.308 8.318 1.194 1.00 81.88 132 PRO A N 1
ATOM 1065 C CA . PRO A 1 132 ? -2.750 8.309 1.048 1.00 81.88 132 PRO A CA 1
ATOM 1066 C C . PRO A 1 132 ? -3.118 8.877 -0.325 1.00 81.88 132 PRO A C 1
ATOM 1068 O O . PRO A 1 132 ? -2.781 10.012 -0.659 1.00 81.88 132 PRO A O 1
ATOM 1071 N N . PHE A 1 133 ? -3.843 8.090 -1.113 1.00 72.00 133 PHE A N 1
ATOM 1072 C CA . PHE A 1 133 ? -4.524 8.557 -2.313 1.00 72.00 133 PHE A CA 1
ATOM 1073 C C . PHE A 1 133 ? -5.779 9.301 -1.854 1.00 72.00 133 PHE A C 1
ATOM 1075 O O . PHE A 1 133 ? -6.880 8.754 -1.815 1.00 72.00 133 PHE A O 1
ATOM 1082 N N . SER A 1 134 ? -5.591 10.511 -1.331 1.00 64.69 134 SER A N 1
ATOM 1083 C CA . SER A 1 134 ? -6.692 11.327 -0.834 1.00 64.69 134 SER A CA 1
ATOM 1084 C C . SER A 1 134 ? -7.589 11.753 -1.993 1.00 64.69 134 SER A C 1
ATOM 1086 O O . SER A 1 134 ? -7.195 12.593 -2.795 1.00 64.69 134 SER A O 1
ATOM 1088 N N . LEU A 1 135 ? -8.815 11.228 -2.025 1.00 44.44 135 LEU A N 1
ATOM 1089 C CA . LEU A 1 135 ? -9.971 12.001 -2.471 1.00 44.44 135 LEU A CA 1
ATOM 1090 C C . LEU A 1 135 ? -10.195 13.066 -1.387 1.00 44.44 135 LEU A C 1
ATOM 1092 O O . LEU A 1 135 ? -10.654 12.738 -0.292 1.00 44.44 135 LEU A O 1
ATOM 1096 N N . ARG A 1 136 ? -9.745 14.298 -1.629 1.00 34.53 136 ARG A N 1
ATOM 1097 C CA . ARG A 1 136 ? -10.362 15.458 -0.980 1.00 34.53 136 ARG A CA 1
ATOM 1098 C C . ARG A 1 136 ? -11.557 15.867 -1.818 1.00 34.53 136 ARG A C 1
ATOM 1100 O O . ARG A 1 136 ? -11.401 15.842 -3.058 1.00 34.53 136 ARG A O 1
#

Secondary structure (DSSP, 8-state):
--HHHHHHHHHHHHHHGGG-SSS-TTPEES-B-TTSPBPPSEEEEE-SS-EEEEE---TTHHHHHHT-HHHHHHHSS-B-HHHHHHHHHHHHHHHHT-TTS-EE-EEEEEE--SSHHHHHHHHHHHHTTSEE----

pLDDT: mean 83.0, std 17.34, range [34.53, 98.0]

Sequence (136 aa):
MSRQNRQLEREIARLHLTDSPTGGRGLAPCWEDADGRIVPTFNIVIGNKAFRAVPVWREPFTKRALAIAPLVEIADRPLNVRDFRRLAYRVMQHGRNHPDGACVYYANIIDRTTTKQACKSQRRLVEGYFYPFSLR

Radius of gyration: 15.93 Å; Cα contacts (8 Å, |Δi|>4): 190; chains: 1; bounding box: 34×35×49 Å